Protein AF-A0A1H1QAB6-F1 (afdb_monomer)

Structure (mmCIF, N/CA/C/O backbone):
data_AF-A0A1H1QAB6-F1
#
_entry.id   AF-A0A1H1QAB6-F1
#
loop_
_atom_site.group_PDB
_atom_site.id
_atom_site.type_symbol
_atom_site.label_atom_id
_atom_site.label_alt_id
_atom_site.label_comp_id
_atom_site.label_asym_id
_atom_site.label_entity_id
_atom_site.label_seq_id
_atom_site.pdbx_PDB_ins_code
_atom_site.Cartn_x
_atom_site.Cartn_y
_atom_site.Cartn_z
_atom_site.occupancy
_atom_site.B_iso_or_equiv
_atom_site.auth_seq_id
_atom_site.auth_comp_id
_atom_site.auth_asym_id
_atom_site.auth_atom_id
_atom_site.pdbx_PDB_model_num
ATOM 1 N N . MET A 1 1 ? -38.745 -3.452 -16.173 1.00 36.16 1 MET A N 1
ATOM 2 C CA . MET A 1 1 ? -38.060 -3.779 -14.903 1.00 36.16 1 MET A CA 1
ATOM 3 C C . MET A 1 1 ? -36.802 -2.926 -14.835 1.00 36.16 1 MET A C 1
ATOM 5 O O . MET A 1 1 ? -35.937 -3.125 -15.672 1.00 36.16 1 MET A O 1
ATOM 9 N N . ASN A 1 2 ? -36.727 -1.955 -13.918 1.00 36.69 2 ASN A N 1
ATOM 10 C CA . ASN A 1 2 ? -35.534 -1.121 -13.724 1.00 36.69 2 ASN A CA 1
ATOM 11 C C . ASN A 1 2 ? -34.772 -1.625 -12.495 1.00 36.69 2 ASN A C 1
ATOM 13 O O . ASN A 1 2 ? -35.250 -1.497 -11.371 1.00 36.69 2 ASN A O 1
ATOM 17 N N . THR A 1 3 ? -33.601 -2.215 -12.710 1.00 39.09 3 THR A N 1
ATOM 18 C CA . THR A 1 3 ? -32.676 -2.642 -11.657 1.00 39.09 3 THR A CA 1
ATOM 19 C C . THR A 1 3 ? -31.775 -1.475 -11.260 1.00 39.09 3 THR A C 1
ATOM 21 O O . THR A 1 3 ? -30.721 -1.236 -11.846 1.00 39.09 3 THR A O 1
ATOM 24 N N . THR A 1 4 ? -32.187 -0.726 -10.239 1.00 47.84 4 THR A N 1
ATOM 25 C CA . THR A 1 4 ? -31.328 0.275 -9.595 1.00 47.84 4 THR A CA 1
ATOM 26 C C . THR A 1 4 ? -30.241 -0.449 -8.805 1.00 47.84 4 THR A C 1
ATOM 28 O O . THR A 1 4 ? -30.493 -0.999 -7.735 1.00 47.84 4 THR A O 1
ATOM 31 N N . THR A 1 5 ? -29.020 -0.476 -9.338 1.00 55.97 5 THR A N 1
ATOM 32 C CA . THR A 1 5 ? -27.855 -1.014 -8.622 1.00 55.97 5 THR A CA 1
ATOM 33 C C . THR A 1 5 ? -27.442 -0.004 -7.554 1.00 55.97 5 THR A C 1
ATOM 35 O O . THR A 1 5 ? -26.821 1.013 -7.863 1.00 55.97 5 THR A O 1
ATOM 38 N N . ILE A 1 6 ? -27.807 -0.256 -6.296 1.00 58.62 6 ILE A N 1
ATOM 39 C CA . ILE A 1 6 ? -27.327 0.535 -5.159 1.00 58.62 6 ILE A CA 1
ATOM 40 C C . ILE A 1 6 ? -25.831 0.235 -5.008 1.00 58.62 6 ILE A C 1
ATOM 42 O O . ILE A 1 6 ? -25.444 -0.833 -4.534 1.00 58.62 6 ILE A O 1
ATOM 46 N N . ARG A 1 7 ? -24.969 1.156 -5.458 1.00 57.94 7 ARG A N 1
ATOM 47 C CA . ARG A 1 7 ? -23.528 1.068 -5.196 1.00 57.94 7 ARG A CA 1
ATOM 48 C C . ARG A 1 7 ? -23.336 1.169 -3.686 1.00 57.94 7 ARG A C 1
ATOM 50 O O . ARG A 1 7 ? -23.777 2.143 -3.080 1.00 57.94 7 ARG A O 1
ATOM 57 N N . LYS A 1 8 ? -22.717 0.151 -3.086 1.00 55.81 8 LYS A N 1
ATOM 58 C CA . LYS A 1 8 ? -22.380 0.139 -1.65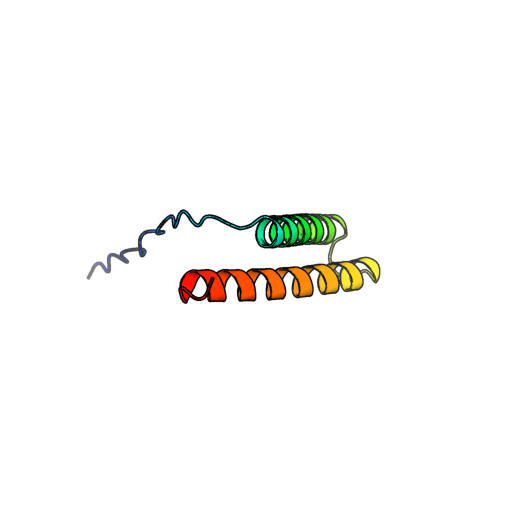9 1.00 55.81 8 LYS A CA 1
ATOM 59 C C . LYS A 1 8 ? -21.634 1.446 -1.331 1.00 55.81 8 LYS A C 1
ATOM 61 O O . LYS A 1 8 ? -20.655 1.739 -2.021 1.00 55.81 8 LYS A O 1
ATOM 66 N N . PRO A 1 9 ? -22.094 2.256 -0.361 1.00 52.72 9 PRO A N 1
ATOM 67 C CA . PRO A 1 9 ? -21.426 3.507 -0.029 1.00 52.72 9 PRO A CA 1
ATOM 68 C C . PRO A 1 9 ? -19.990 3.208 0.409 1.00 52.72 9 PRO A C 1
ATOM 70 O O . PRO A 1 9 ? -19.756 2.293 1.202 1.00 52.72 9 PRO A O 1
ATOM 73 N N . ALA A 1 10 ? -19.029 3.951 -0.143 1.00 55.31 10 ALA A N 1
ATOM 74 C CA . ALA A 1 10 ? -17.641 3.883 0.287 1.00 55.31 10 ALA A CA 1
ATOM 75 C C . ALA A 1 10 ? -17.579 4.384 1.733 1.00 55.31 10 ALA A C 1
ATOM 77 O O . ALA A 1 10 ? -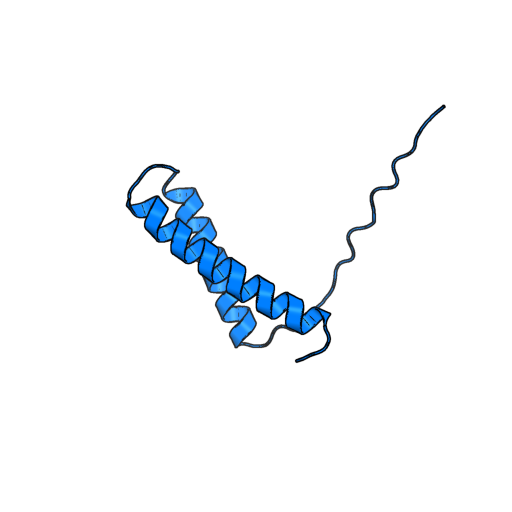17.748 5.573 1.997 1.00 55.31 10 ALA A O 1
ATOM 78 N N . VAL A 1 11 ? -17.413 3.465 2.680 1.00 51.31 11 VAL A N 1
ATOM 79 C CA . VAL A 1 11 ? -17.229 3.817 4.086 1.00 51.31 11 VAL A CA 1
ATOM 80 C C . VAL A 1 11 ? -15.814 4.368 4.217 1.00 51.31 11 VAL A C 1
ATOM 82 O O . VAL A 1 11 ? -14.842 3.634 4.053 1.00 51.31 11 VAL A O 1
ATOM 85 N N . ALA A 1 12 ? -15.697 5.670 4.470 1.00 48.44 12 ALA A N 1
ATOM 86 C CA . ALA A 1 12 ? -14.428 6.271 4.851 1.00 48.44 12 ALA A CA 1
ATOM 87 C C . ALA A 1 12 ? -14.117 5.838 6.289 1.00 48.44 12 ALA A C 1
ATOM 89 O O . ALA A 1 12 ? -14.754 6.298 7.235 1.00 48.44 12 ALA A O 1
ATOM 90 N N . LEU A 1 13 ? -13.182 4.900 6.441 1.00 51.19 13 LEU A N 1
ATOM 91 C CA . LEU A 1 13 ? -12.707 4.451 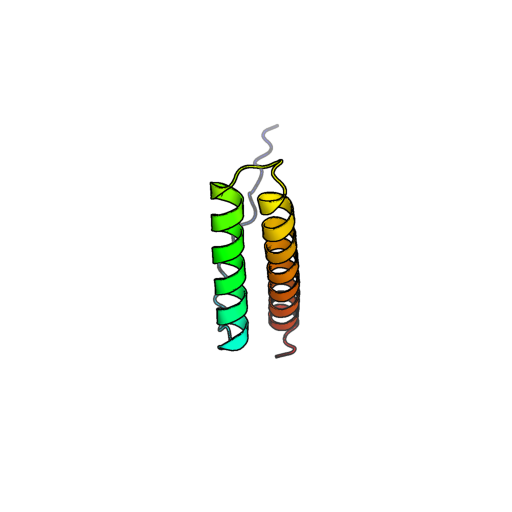7.744 1.00 51.19 13 LEU A CA 1
ATOM 92 C C . LEU A 1 13 ? -11.498 5.307 8.137 1.00 51.19 13 LEU A C 1
ATOM 94 O O . LEU A 1 13 ? -10.453 5.243 7.489 1.00 51.19 13 LEU A O 1
ATOM 98 N N . THR A 1 14 ? -11.636 6.115 9.186 1.00 59.59 14 THR A N 1
ATOM 99 C CA . THR A 1 14 ? -10.500 6.830 9.777 1.00 59.59 14 THR A CA 1
ATOM 100 C C . THR A 1 14 ? -9.796 5.883 10.739 1.00 59.59 14 THR A C 1
ATOM 102 O O . THR A 1 14 ? -10.306 5.606 11.821 1.00 59.59 14 THR A O 1
ATOM 105 N N . VAL A 1 15 ? -8.643 5.361 10.328 1.00 62.38 15 VAL A N 1
ATOM 106 C CA . VAL A 1 15 ? -7.781 4.502 11.151 1.00 62.38 15 VAL A CA 1
ATOM 107 C C . VAL A 1 15 ? -6.530 5.273 11.547 1.00 62.38 15 VAL A C 1
ATOM 109 O O . VAL A 1 15 ? -5.866 5.866 10.696 1.00 62.38 15 VAL A O 1
ATOM 112 N N . THR A 1 16 ? -6.207 5.260 12.839 1.00 67.69 16 THR A N 1
ATOM 113 C CA . THR A 1 16 ? -4.934 5.780 13.341 1.00 67.69 16 THR A CA 1
ATOM 114 C C . THR A 1 16 ? -3.851 4.763 13.014 1.00 67.69 16 THR A C 1
ATOM 116 O O . THR A 1 16 ? -3.861 3.654 13.541 1.00 67.69 16 THR A O 1
ATOM 119 N N . LEU A 1 17 ? -2.943 5.132 12.114 1.00 70.88 17 LEU A N 1
ATOM 120 C CA . LEU A 1 17 ? -1.782 4.317 11.780 1.00 70.88 17 LEU A CA 1
ATOM 121 C C . LEU A 1 17 ? -0.642 4.679 12.731 1.00 70.88 17 LEU A C 1
ATOM 123 O O . LEU A 1 17 ? -0.341 5.859 12.916 1.00 70.88 17 LEU A O 1
ATOM 127 N N . ASP A 1 18 ? -0.003 3.675 13.317 1.00 78.19 18 ASP A N 1
ATOM 128 C CA . ASP A 1 18 ? 1.247 3.866 14.043 1.00 78.19 18 ASP A CA 1
ATOM 129 C C . ASP A 1 18 ? 2.390 4.251 13.077 1.00 78.19 18 ASP A C 1
ATOM 131 O O . ASP A 1 18 ? 2.296 4.071 11.857 1.00 78.19 18 ASP A O 1
ATOM 135 N N . THR A 1 19 ? 3.489 4.780 13.622 1.00 81.25 19 THR A N 1
ATOM 136 C CA . THR A 1 19 ? 4.644 5.267 12.847 1.00 81.25 19 THR A CA 1
ATOM 137 C C . THR A 1 19 ? 5.202 4.220 11.882 1.00 81.25 19 THR A C 1
ATOM 139 O O . THR A 1 19 ? 5.534 4.552 10.747 1.00 81.25 19 THR A O 1
ATOM 142 N N . ASN A 1 20 ? 5.250 2.947 12.284 1.00 77.94 20 ASN A N 1
ATOM 143 C CA . ASN A 1 20 ? 5.768 1.876 11.436 1.00 77.94 20 ASN A CA 1
ATOM 144 C C . ASN A 1 20 ? 4.817 1.625 10.252 1.00 77.94 20 ASN A C 1
ATOM 146 O O . ASN A 1 20 ? 5.251 1.532 9.103 1.00 77.94 20 ASN A O 1
ATOM 150 N N . THR A 1 21 ? 3.505 1.618 10.488 1.00 75.50 21 THR A N 1
ATOM 151 C CA . THR A 1 21 ? 2.518 1.479 9.405 1.00 75.50 21 THR A CA 1
ATOM 152 C C . THR A 1 21 ? 2.535 2.668 8.431 1.00 75.50 21 THR A C 1
ATOM 154 O O . THR A 1 21 ? 2.378 2.476 7.221 1.00 75.50 21 THR A O 1
ATOM 157 N N . LEU A 1 22 ? 2.811 3.887 8.909 1.00 81.94 22 LEU A N 1
ATOM 158 C CA . LEU A 1 22 ? 3.018 5.059 8.046 1.00 81.94 22 LEU A CA 1
ATOM 159 C C . LEU A 1 22 ? 4.269 4.933 7.164 1.00 81.94 22 LEU A C 1
ATOM 161 O O . LEU A 1 22 ? 4.229 5.293 5.985 1.00 81.94 22 LEU A O 1
ATOM 165 N N . GLU A 1 23 ? 5.365 4.393 7.695 1.00 82.38 23 GLU A N 1
ATOM 166 C CA . GLU A 1 23 ? 6.587 4.154 6.921 1.00 82.38 23 GLU A CA 1
ATOM 167 C C . GLU A 1 23 ? 6.379 3.117 5.813 1.00 82.38 23 GLU A C 1
ATOM 169 O O . GLU A 1 23 ? 6.861 3.307 4.694 1.00 82.38 23 GLU A O 1
ATOM 174 N N . VAL A 1 24 ? 5.639 2.040 6.091 1.00 79.25 24 VAL A N 1
ATOM 175 C CA . VAL A 1 24 ? 5.290 1.027 5.079 1.00 79.25 24 VAL A CA 1
ATOM 176 C C . VAL A 1 24 ? 4.412 1.632 3.984 1.00 79.25 24 VAL A C 1
ATOM 178 O O . VAL A 1 24 ? 4.675 1.431 2.798 1.00 79.25 24 VAL A O 1
ATOM 181 N N . LEU A 1 25 ? 3.419 2.449 4.350 1.00 81.19 25 LEU A N 1
ATOM 182 C CA . LEU A 1 25 ? 2.583 3.161 3.380 1.00 81.19 25 LEU A CA 1
ATOM 183 C C . LEU A 1 25 ? 3.406 4.111 2.495 1.00 81.19 25 LEU A C 1
ATOM 185 O O . LEU A 1 25 ? 3.156 4.211 1.291 1.00 81.19 25 LEU A O 1
ATOM 189 N N . SER A 1 26 ? 4.383 4.808 3.077 1.00 84.38 26 SER A N 1
ATOM 190 C CA . SER A 1 26 ? 5.298 5.684 2.341 1.00 84.38 26 SER A CA 1
ATOM 191 C C . SER A 1 26 ? 6.140 4.895 1.334 1.00 84.38 26 SER A C 1
ATOM 193 O O . SER A 1 26 ? 6.170 5.242 0.150 1.00 84.38 26 SER A O 1
ATOM 195 N N . ARG A 1 27 ? 6.738 3.776 1.769 1.00 82.12 27 ARG A N 1
ATOM 196 C CA . ARG A 1 27 ? 7.499 2.855 0.906 1.00 82.12 27 ARG A CA 1
ATOM 197 C C . ARG A 1 27 ? 6.648 2.326 -0.248 1.00 82.12 27 ARG A C 1
ATOM 199 O O . ARG A 1 27 ? 7.070 2.403 -1.399 1.00 82.12 27 ARG A O 1
ATOM 206 N N . TYR A 1 28 ? 5.422 1.895 0.040 1.00 81.50 28 TYR A N 1
ATOM 207 C CA . TYR A 1 28 ? 4.469 1.436 -0.971 1.00 81.50 28 TYR A CA 1
ATOM 208 C C . TYR A 1 28 ? 4.151 2.518 -2.016 1.00 81.50 28 TYR A C 1
ATOM 210 O O . TYR A 1 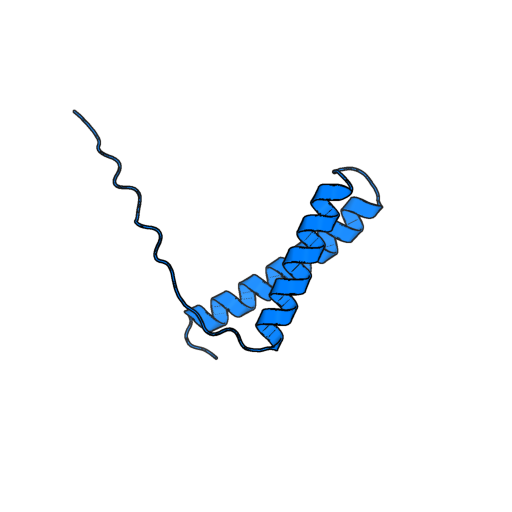28 ? 4.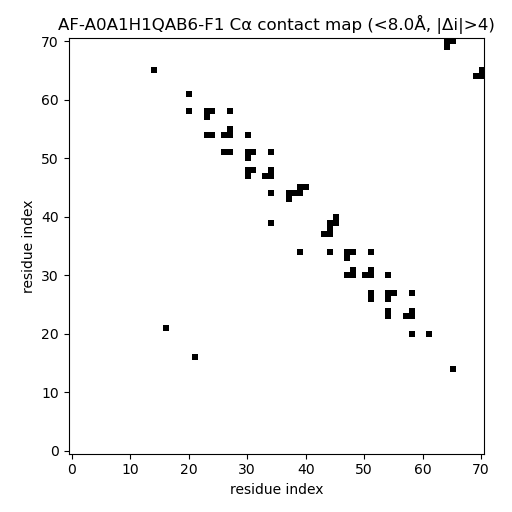188 2.259 -3.220 1.00 81.50 28 TYR A O 1
ATOM 218 N N . ARG A 1 29 ? 3.879 3.757 -1.581 1.00 85.50 29 ARG A N 1
ATOM 219 C CA . ARG A 1 29 ? 3.610 4.882 -2.496 1.00 85.50 29 ARG A CA 1
ATOM 220 C C . ARG A 1 29 ? 4.813 5.200 -3.380 1.00 85.50 29 ARG A C 1
ATOM 222 O O . ARG A 1 29 ? 4.629 5.426 -4.574 1.00 85.50 29 ARG A O 1
ATOM 229 N N . HIS A 1 30 ? 6.019 5.190 -2.817 1.00 85.38 30 HIS A N 1
ATOM 230 C CA . HIS A 1 30 ? 7.241 5.427 -3.585 1.00 85.38 30 HIS A CA 1
ATOM 231 C C . HIS A 1 30 ? 7.479 4.338 -4.631 1.00 85.38 30 HIS A C 1
ATOM 233 O O . HIS A 1 30 ? 7.685 4.661 -5.800 1.00 85.38 30 HIS A O 1
ATOM 239 N N . ALA A 1 31 ? 7.386 3.066 -4.235 1.00 81.38 31 ALA A N 1
ATOM 240 C CA . ALA A 1 31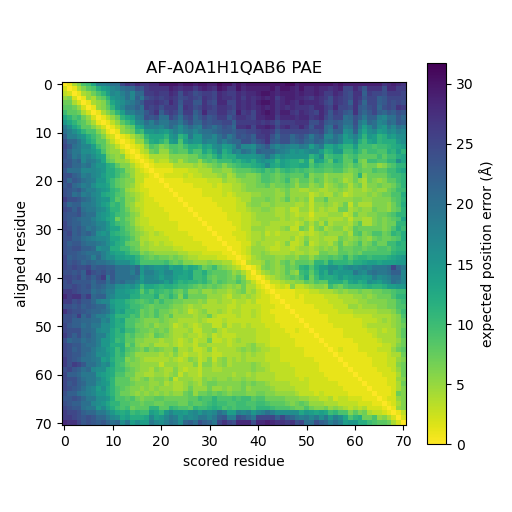 ? 7.574 1.93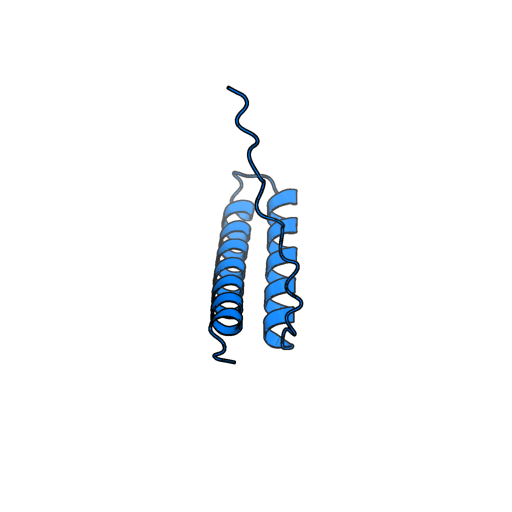6 -5.140 1.00 81.38 31 ALA A CA 1
ATOM 241 C C . ALA A 1 31 ? 6.547 1.954 -6.284 1.00 81.38 31 ALA A C 1
ATOM 243 O O . ALA A 1 31 ? 6.905 1.755 -7.444 1.00 81.38 31 ALA A O 1
ATOM 244 N N . ARG A 1 32 ? 5.287 2.308 -5.990 1.00 82.75 32 ARG A N 1
ATOM 245 C CA . ARG A 1 32 ? 4.236 2.468 -7.005 1.00 82.75 32 ARG A CA 1
ATOM 246 C C . ARG A 1 32 ? 4.562 3.560 -8.021 1.00 82.75 32 ARG A C 1
ATOM 248 O O . ARG A 1 32 ? 4.397 3.343 -9.220 1.00 82.75 32 ARG A O 1
ATOM 255 N N . SER A 1 33 ? 4.996 4.731 -7.554 1.00 84.88 33 SER A N 1
ATOM 256 C CA . SER A 1 33 ? 5.385 5.834 -8.440 1.00 84.88 33 SER A CA 1
ATOM 257 C C . SER A 1 33 ? 6.598 5.466 -9.292 1.00 84.88 33 SER A C 1
ATOM 259 O O . SER A 1 33 ? 6.605 5.759 -10.484 1.00 84.88 33 SER A O 1
ATOM 261 N N . ALA A 1 34 ? 7.586 4.776 -8.719 1.00 82.06 34 ALA A N 1
ATOM 262 C CA . ALA A 1 34 ? 8.760 4.310 -9.451 1.00 82.06 34 ALA A CA 1
ATOM 263 C C . ALA A 1 34 ? 8.381 3.302 -10.551 1.00 82.06 34 ALA A C 1
ATOM 265 O O . ALA A 1 34 ? 8.764 3.485 -11.704 1.00 82.06 34 ALA A O 1
ATOM 266 N N . CYS A 1 35 ? 7.537 2.311 -10.238 1.00 80.44 35 CYS A N 1
ATOM 267 C CA . CYS A 1 35 ? 7.011 1.366 -11.231 1.00 80.44 35 CYS A CA 1
ATOM 268 C C . CYS A 1 35 ? 6.252 2.073 -12.366 1.00 80.44 35 CYS A C 1
ATOM 270 O O . CYS A 1 35 ? 6.358 1.675 -13.525 1.00 80.44 35 CYS A O 1
ATOM 272 N N . HIS A 1 36 ? 5.487 3.124 -12.045 1.00 80.00 36 HIS A N 1
ATOM 273 C CA . HIS A 1 36 ? 4.736 3.892 -13.040 1.00 80.00 36 HIS A CA 1
ATOM 274 C C . HIS A 1 36 ? 5.646 4.691 -13.984 1.00 80.00 36 HIS A C 1
ATOM 276 O O . HIS A 1 36 ? 5.315 4.843 -15.156 1.00 80.00 36 HIS A O 1
ATOM 282 N N . LEU A 1 37 ? 6.785 5.182 -13.488 1.00 83.19 37 LEU A N 1
ATOM 283 C CA . LEU A 1 37 ? 7.736 5.974 -14.272 1.00 83.19 37 LEU A CA 1
ATOM 284 C C . LEU A 1 37 ? 8.613 5.122 -15.192 1.00 83.19 37 LEU A C 1
ATOM 286 O O . LEU A 1 37 ? 8.949 5.566 -16.286 1.00 83.19 37 LEU A O 1
ATOM 290 N N . VAL A 1 38 ? 8.997 3.921 -14.753 1.00 78.81 38 VAL A N 1
ATOM 291 C CA . VAL A 1 38 ? 9.952 3.075 -15.486 1.00 78.81 38 VAL A CA 1
ATOM 292 C C . VAL A 1 38 ? 9.301 2.335 -16.665 1.00 78.81 38 VAL A C 1
ATOM 294 O O . VAL A 1 38 ? 9.984 2.032 -17.639 1.00 78.81 38 VAL A O 1
ATOM 297 N N . GLY A 1 39 ? 7.978 2.125 -16.638 1.00 67.38 39 GLY A N 1
ATOM 298 C CA . GLY A 1 39 ? 7.260 1.374 -17.674 1.00 67.38 39 GLY A CA 1
ATOM 299 C C . GLY 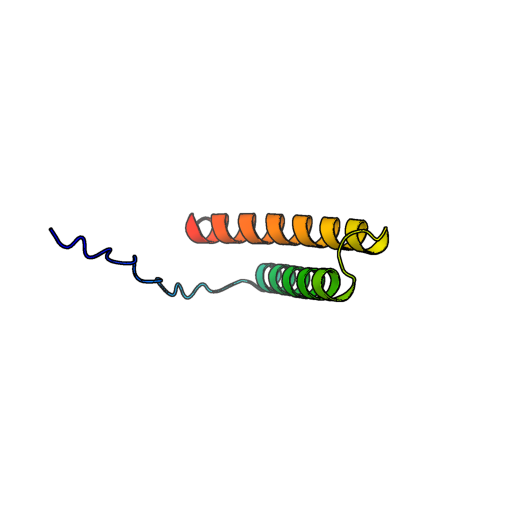A 1 39 ? 7.560 -0.131 -17.623 1.00 67.38 39 GLY A C 1
ATOM 300 O O . GLY A 1 39 ? 8.652 -0.556 -17.254 1.00 67.38 39 GLY A O 1
ATOM 301 N N . SER A 1 40 ? 6.571 -0.966 -17.948 1.00 67.12 40 SER A N 1
ATOM 302 C CA . SER A 1 40 ? 6.703 -2.427 -17.854 1.00 67.12 40 SER A CA 1
ATOM 303 C C . SER A 1 40 ? 7.683 -3.001 -18.884 1.00 67.12 40 SER A C 1
ATOM 305 O O . SER A 1 40 ? 7.651 -2.583 -20.041 1.00 67.12 40 SER A O 1
ATOM 307 N N . GLY A 1 41 ? 8.466 -4.015 -18.495 1.00 67.12 41 GLY A N 1
ATOM 308 C CA . GLY A 1 41 ? 9.301 -4.808 -19.414 1.00 67.12 41 GLY A CA 1
ATOM 309 C C . GLY A 1 41 ? 10.798 -4.479 -19.418 1.00 67.12 41 GLY A C 1
ATOM 310 O O . GLY A 1 41 ? 11.499 -4.899 -20.333 1.00 67.12 41 GLY A O 1
ATOM 311 N N . THR A 1 42 ? 11.286 -3.731 -18.425 1.00 77.88 42 THR A N 1
ATOM 312 C CA . THR A 1 42 ? 12.725 -3.544 -18.171 1.00 77.88 42 THR A CA 1
ATOM 313 C C . THR A 1 42 ? 13.148 -4.335 -16.932 1.00 77.88 42 THR A C 1
ATOM 315 O O . THR A 1 42 ? 12.332 -4.522 -16.031 1.00 77.88 42 THR A O 1
ATOM 318 N N . ASP A 1 43 ? 14.417 -4.736 -16.834 1.00 80.12 43 ASP A N 1
ATOM 319 C CA . ASP A 1 43 ? 14.946 -5.415 -15.633 1.00 80.12 43 ASP A CA 1
ATOM 320 C C . ASP A 1 43 ? 14.751 -4.555 -14.366 1.00 80.12 43 ASP A C 1
ATOM 322 O O . ASP A 1 43 ? 14.378 -5.038 -13.300 1.00 80.12 43 ASP A O 1
ATOM 326 N N . VAL A 1 44 ? 14.885 -3.232 -14.517 1.00 79.56 44 VAL A N 1
ATOM 327 C CA . VAL A 1 44 ? 14.631 -2.247 -13.454 1.00 79.56 44 VAL A CA 1
ATOM 328 C C . VAL A 1 44 ? 13.163 -2.254 -13.016 1.00 79.56 44 VAL A C 1
ATOM 330 O O . VAL A 1 44 ? 12.862 -2.042 -11.842 1.00 79.56 44 VAL A O 1
ATOM 333 N N . TRP A 1 45 ? 12.229 -2.497 -13.937 1.00 80.88 45 TRP A N 1
ATOM 334 C CA . TRP A 1 45 ? 10.815 -2.612 -13.597 1.00 80.88 45 TRP A CA 1
ATOM 335 C C . TRP A 1 45 ? 10.536 -3.862 -12.764 1.00 80.88 45 TRP A C 1
ATOM 337 O O . TRP A 1 45 ? 9.778 -3.759 -11.805 1.00 80.88 45 TRP A O 1
ATOM 347 N N . GLU A 1 46 ? 11.147 -5.008 -13.075 1.00 81.75 46 GLU A N 1
ATOM 348 C CA . GLU A 1 46 ? 10.953 -6.238 -12.292 1.00 81.75 46 GLU A CA 1
ATOM 349 C C . GLU A 1 46 ? 11.458 -6.078 -10.853 1.00 81.75 46 GLU A C 1
ATOM 35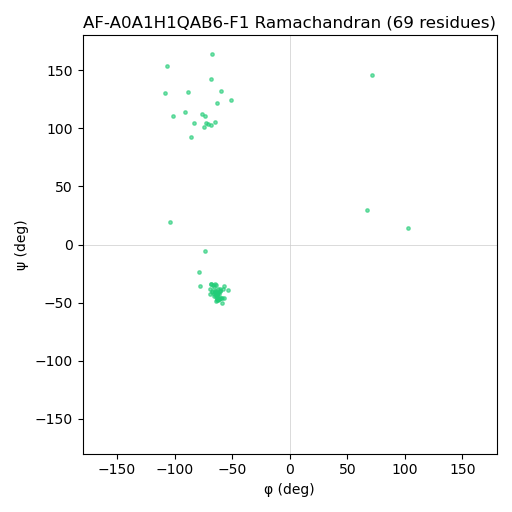1 O O . GLU A 1 46 ? 10.746 -6.424 -9.906 1.00 81.75 46 GLU A O 1
ATOM 356 N N . GLU A 1 47 ? 12.631 -5.465 -10.669 1.00 84.19 47 GLU A N 1
ATOM 357 C CA . GLU A 1 47 ? 13.168 -5.159 -9.338 1.00 84.19 47 GLU A CA 1
ATOM 358 C C . GLU A 1 47 ? 12.252 -4.206 -8.555 1.00 84.19 47 GLU A C 1
ATOM 360 O O . GLU A 1 47 ? 11.916 -4.455 -7.392 1.00 84.19 47 GLU A O 1
ATOM 365 N N . LEU A 1 48 ? 11.790 -3.126 -9.192 1.00 82.00 48 LEU A N 1
ATOM 366 C CA . LEU A 1 48 ? 10.874 -2.169 -8.566 1.00 82.00 48 LEU A CA 1
ATOM 367 C C . LEU A 1 48 ? 9.507 -2.789 -8.262 1.00 82.00 48 LEU A C 1
ATOM 369 O O . LEU A 1 48 ? 8.911 -2.472 -7.228 1.00 82.00 48 LEU A O 1
ATOM 373 N N . TYR A 1 49 ? 9.020 -3.675 -9.131 1.00 81.31 49 TYR A N 1
ATOM 374 C CA . TYR A 1 49 ? 7.754 -4.377 -8.956 1.00 81.31 49 TYR A CA 1
ATOM 375 C C . TYR A 1 49 ? 7.823 -5.348 -7.773 1.00 81.31 49 TYR A C 1
ATOM 377 O O . TYR A 1 49 ? 6.901 -5.374 -6.960 1.00 81.31 49 TYR A O 1
ATOM 385 N N . ALA A 1 50 ? 8.939 -6.060 -7.591 1.00 85.81 50 ALA A N 1
ATOM 386 C CA . ALA A 1 50 ? 9.153 -6.913 -6.420 1.00 85.81 50 ALA A CA 1
ATOM 387 C C . ALA A 1 50 ? 9.142 -6.110 -5.103 1.00 85.81 50 ALA A C 1
ATOM 389 O O . ALA A 1 50 ? 8.503 -6.510 -4.125 1.00 85.81 50 ALA A O 1
ATOM 390 N N . VAL A 1 51 ? 9.791 -4.938 -5.079 1.00 86.06 51 VAL A N 1
ATOM 391 C CA . VAL A 1 51 ? 9.752 -4.021 -3.923 1.00 86.06 51 VAL A CA 1
ATOM 392 C C . VAL A 1 51 ? 8.330 -3.506 -3.674 1.00 86.06 51 VAL A C 1
ATOM 394 O O . VAL A 1 51 ? 7.885 -3.433 -2.525 1.00 86.06 51 VAL A O 1
ATOM 397 N N . PHE A 1 52 ? 7.600 -3.170 -4.740 1.00 81.69 52 PHE A N 1
ATOM 398 C CA . PHE A 1 52 ? 6.208 -2.735 -4.668 1.00 81.69 52 PHE A CA 1
ATOM 399 C C . PHE A 1 52 ? 5.287 -3.822 -4.099 1.00 81.69 52 PHE A C 1
ATOM 401 O O . PHE A 1 52 ? 4.515 -3.528 -3.182 1.00 81.69 52 PHE A O 1
ATOM 408 N N . GLU A 1 53 ? 5.385 -5.064 -4.581 1.00 87.44 53 GLU A N 1
ATOM 409 C CA . GLU A 1 53 ? 4.579 -6.179 -4.072 1.00 87.44 53 GLU A CA 1
ATOM 410 C C . GLU A 1 53 ? 4.885 -6.478 -2.608 1.00 87.44 53 GLU A C 1
ATOM 412 O O . GLU A 1 53 ? 3.959 -6.607 -1.807 1.00 87.44 53 GLU A O 1
ATOM 417 N N . SER A 1 54 ? 6.165 -6.504 -2.224 1.00 86.81 54 SER A N 1
ATOM 418 C CA . SER A 1 54 ? 6.556 -6.734 -0.830 1.00 86.81 54 SER A CA 1
ATOM 419 C C . SER A 1 54 ? 5.997 -5.655 0.102 1.00 86.81 54 SER A C 1
ATOM 421 O O . SER A 1 54 ? 5.441 -5.976 1.153 1.00 86.81 54 SER A O 1
ATOM 423 N N . ALA A 1 55 ? 6.109 -4.375 -0.272 1.00 80.69 55 ALA A N 1
ATOM 424 C CA . ALA A 1 55 ? 5.567 -3.273 0.525 1.00 80.69 55 ALA A CA 1
ATOM 425 C C . ALA A 1 55 ? 4.028 -3.293 0.568 1.00 80.69 55 ALA A C 1
ATOM 427 O O . ALA A 1 55 ? 3.428 -2.954 1.589 1.00 80.69 55 ALA A O 1
ATOM 428 N N . GLY A 1 56 ? 3.382 -3.705 -0.527 1.00 82.06 56 GLY A N 1
ATOM 429 C CA . GLY A 1 56 ? 1.933 -3.880 -0.604 1.00 82.06 56 GLY A CA 1
ATOM 430 C C . GLY A 1 56 ? 1.430 -5.000 0.306 1.00 82.06 56 GLY A C 1
ATOM 431 O O . GLY A 1 56 ? 0.459 -4.799 1.033 1.00 82.06 56 GLY A O 1
ATOM 432 N N . ALA A 1 57 ? 2.114 -6.146 0.321 1.00 87.19 57 ALA A N 1
ATOM 433 C CA . ALA A 1 57 ? 1.793 -7.276 1.190 1.00 87.19 57 ALA A CA 1
ATOM 434 C C . ALA A 1 57 ? 1.975 -6.927 2.677 1.00 87.19 57 ALA A C 1
ATOM 436 O O . ALA A 1 57 ? 1.107 -7.235 3.497 1.00 87.19 57 ALA A O 1
ATOM 437 N N . GLU A 1 58 ? 3.058 -6.224 3.027 1.00 85.44 58 GLU A N 1
ATOM 438 C CA . GLU A 1 58 ? 3.298 -5.749 4.396 1.00 85.44 58 GLU A CA 1
ATOM 439 C C . GLU A 1 58 ? 2.210 -4.757 4.844 1.00 85.44 58 GLU A C 1
ATOM 441 O O . GLU A 1 58 ? 1.678 -4.863 5.953 1.00 85.44 58 GLU A O 1
ATOM 446 N N . LEU A 1 59 ? 1.817 -3.826 3.966 1.00 81.81 59 LEU A N 1
ATOM 447 C CA . LEU A 1 59 ? 0.736 -2.881 4.241 1.00 81.81 59 LEU A CA 1
ATOM 448 C C . LEU A 1 59 ? -0.610 -3.593 4.419 1.00 81.81 59 LEU A C 1
ATOM 450 O O . LEU A 1 59 ? -1.340 -3.280 5.359 1.00 81.81 59 LEU A O 1
ATOM 454 N N . ALA A 1 60 ? -0.934 -4.550 3.546 1.00 82.44 60 ALA A N 1
ATOM 455 C CA . ALA A 1 60 ? -2.164 -5.334 3.630 1.00 82.44 60 ALA A CA 1
ATOM 456 C C . ALA A 1 60 ? -2.240 -6.104 4.954 1.00 82.44 60 ALA A C 1
ATOM 458 O O . ALA A 1 60 ? -3.240 -6.002 5.658 1.00 82.44 60 ALA A O 1
ATOM 459 N N . SER A 1 61 ? -1.150 -6.763 5.361 1.00 86.69 61 SER A N 1
ATOM 460 C CA . SER A 1 61 ? -1.088 -7.472 6.644 1.00 86.69 61 SER A CA 1
ATOM 461 C C . SER A 1 61 ? -1.301 -6.544 7.844 1.00 86.69 61 SER A C 1
ATOM 463 O O . SER A 1 61 ? -1.959 -6.936 8.810 1.00 86.69 61 SER A O 1
ATOM 465 N N . LYS A 1 62 ? -0.761 -5.320 7.806 1.00 81.38 62 LYS A N 1
ATOM 466 C CA . LYS A 1 62 ? -0.961 -4.321 8.869 1.00 81.38 62 LYS A CA 1
ATOM 467 C C . LYS A 1 62 ? -2.396 -3.796 8.905 1.00 81.38 62 LYS A C 1
ATOM 469 O O . LYS A 1 62 ? -2.951 -3.615 9.986 1.00 81.38 62 LYS A O 1
ATOM 474 N N . ILE A 1 63 ? -3.016 -3.590 7.743 1.00 81.50 63 ILE A N 1
ATOM 475 C CA . ILE A 1 63 ? -4.431 -3.208 7.640 1.00 81.50 63 ILE A CA 1
ATOM 476 C C . ILE A 1 63 ? -5.335 -4.332 8.153 1.00 81.50 63 ILE A C 1
ATOM 478 O O . ILE A 1 63 ? -6.256 -4.058 8.918 1.00 81.50 63 ILE A O 1
ATOM 482 N N . ASP A 1 64 ? -5.053 -5.588 7.815 1.00 82.62 64 ASP A N 1
ATOM 483 C CA . ASP A 1 64 ? -5.818 -6.728 8.325 1.00 82.62 64 ASP A CA 1
ATOM 484 C C . ASP A 1 64 ? -5.705 -6.841 9.853 1.00 82.62 64 ASP A C 1
ATOM 486 O O . ASP A 1 64 ? -6.703 -7.100 10.528 1.00 82.62 64 ASP A O 1
ATOM 490 N N . ALA A 1 65 ? -4.527 -6.569 10.425 1.00 81.44 65 ALA A N 1
ATOM 491 C CA . ALA A 1 65 ? -4.341 -6.513 11.876 1.00 81.44 65 ALA A CA 1
ATOM 492 C C . ALA A 1 65 ? -5.144 -5.372 12.537 1.00 81.44 65 ALA A C 1
ATOM 494 O O . ALA A 1 65 ? -5.777 -5.601 13.572 1.00 81.44 65 ALA A O 1
ATOM 495 N N . LEU A 1 66 ? -5.175 -4.180 11.918 1.00 76.81 66 LEU A N 1
ATOM 496 C CA . LEU A 1 66 ? -6.018 -3.044 12.333 1.00 76.81 66 LEU A CA 1
ATOM 497 C C . LEU A 1 66 ? -7.501 -3.412 12.322 1.00 76.81 66 LEU A C 1
ATOM 499 O O . LEU A 1 66 ? -8.205 -3.191 13.306 1.00 76.81 66 LEU A O 1
ATOM 503 N N . VAL A 1 67 ? -7.980 -3.989 11.221 1.00 76.62 67 VAL A N 1
ATOM 504 C CA . VAL A 1 67 ? -9.395 -4.342 11.037 1.00 76.62 67 VAL A CA 1
ATOM 505 C C . VAL A 1 67 ? -9.815 -5.474 11.976 1.00 76.62 67 VAL A C 1
ATOM 507 O O . VAL A 1 67 ? -10.937 -5.467 12.479 1.00 76.62 67 VAL A O 1
ATOM 510 N N . ALA A 1 68 ? -8.919 -6.418 12.267 1.00 78.25 68 ALA A N 1
ATOM 511 C CA . ALA A 1 68 ? -9.163 -7.492 13.225 1.00 78.25 68 ALA A CA 1
ATOM 512 C C . ALA A 1 68 ? -9.134 -7.031 14.697 1.00 78.25 68 ALA A C 1
ATOM 514 O O . ALA A 1 68 ? -9.414 -7.846 15.577 1.00 78.25 68 ALA A O 1
ATOM 515 N N . GLY A 1 69 ? -8.785 -5.767 14.978 1.00 68.50 69 GLY A N 1
ATOM 516 C CA . GLY A 1 69 ? -8.680 -5.231 16.338 1.00 68.50 69 GLY A CA 1
ATOM 517 C C . GLY A 1 69 ? -7.540 -5.849 17.152 1.00 68.50 69 GLY A C 1
ATOM 518 O O . GLY A 1 69 ? -7.668 -5.993 18.364 1.00 68.50 69 GLY A O 1
ATOM 519 N N . LYS A 1 70 ? -6.456 -6.276 16.488 1.00 60.53 70 LYS A N 1
ATOM 520 C CA . LYS A 1 70 ? -5.315 -6.984 17.102 1.00 60.53 70 LYS A CA 1
ATOM 521 C C . LYS A 1 70 ? -4.069 -6.108 17.295 1.00 60.53 70 LYS A C 1
ATOM 523 O O . LYS A 1 70 ? -2.972 -6.653 17.411 1.00 60.53 70 LYS A O 1
ATOM 528 N N . LEU A 1 71 ? -4.230 -4.786 17.290 1.00 54.25 71 LEU A N 1
ATOM 529 C CA . LEU A 1 71 ? -3.155 -3.823 17.550 1.00 54.25 71 LEU A CA 1
ATOM 530 C C . LEU A 1 71 ? -3.159 -3.334 18.991 1.00 54.25 71 LEU A C 1
ATOM 532 O O . LEU A 1 71 ? -4.264 -3.054 19.505 1.00 54.25 71 LEU A O 1
#

Solvent-accessible surface area (backbone atoms only — not comparable to full-atom values): 4326 Å² total; per-residue (Å²): 138,87,84,81,79,80,73,78,76,84,77,86,77,90,73,90,70,55,73,68,58,49,51,36,50,51,51,25,52,50,27,49,52,50,38,66,73,67,39,89,90,41,76,68,27,54,56,32,43,52,54,23,51,54,28,45,53,54,40,50,54,53,50,52,34,56,73,68,68,72,116

Radius of gyration: 16.89 Å; Cα contacts (8 Å, |Δi|>4): 37; chains: 1; bounding box: 53×14×37 Å

Sequence (71 aa):
MNTTTIRKPAVALTVTLDTNTLEVLSRYRHARSACHLVGSGTDVWEELYAVFESAGAELASKIDALVAGKL

Mean predicted aligned error: 10.68 Å

pLDDT: mean 73.56, std 13.46, range [36.16, 87.44]

Organism: NCBI:txid797277

Secondary structure (DSSP, 8-state):
------PPP---------HHHHHHHHHHHHHHHHHHHH-TTSHHHHHHHHHHHHHHHHHHHHHHHHHTT--

Nearest PDB structures (foldseek):
  8h1j-assembly1_A  TM=8.401E-01  e=1.349E+00  Deinococcus radiodurans R1 = ATCC 13939 = DSM 20539
  8ugi-assembly1_1K  TM=8.358E-01  e=5.057E+00  Sus scrofa
  6jqa-assembly1_A  TM=7.913E-01  e=5.057E+00  Onion yellows phytoplasma OY-W
  7v2d-assembly1_k  TM=8.095E-01  e=5.771E+00  Sus scrofa

Foldseek 3Di:
DDDDDPDDDDDDDDFDDDPVLVVLVVQLVVLVVQLVVVDPDDPSNVVSVVSNVVSVVVNVVVVVCRVVVND